Protein AF-A0A0W8C2P5-F1 (afdb_monomer)

Sequence (141 aa):
MTTYLSPDAEIVHSPVFEAAVVKVLAGDAGLLTNEEARALEPFRVPAEALSTAEVTSSTAKEGFADQILKRRKIVANPSTYKLLSAIPPTSNRVERLFSIARAVVRHERHRLSPMTLEMILFLKVNGGFWDVATVDACLEK

Radius of gyration: 23.25 Å; Cα contacts (8 Å, |Δi|>4): 66; chains: 1; bounding box: 64×48×54 Å

Mean predicted aligned error: 14.26 Å

InterPro domains:
  IPR012337 Ribonuclease H-like superfamily [SSF53098] (81-126)

Solvent-accessible surface area (backbone atoms only — not comparable to full-atom values): 8782 Å² total; per-residue (Å²): 144,76,56,77,83,39,80,85,12,90,81,50,89,49,51,57,45,53,52,38,50,52,35,45,75,72,68,44,57,87,72,56,49,76,67,26,50,58,61,43,48,93,37,52,52,61,76,74,73,62,51,76,82,68,73,85,73,75,100,58,89,76,50,74,67,53,52,52,51,48,49,52,52,55,71,68,50,64,84,52,61,54,67,58,87,75,56,64,67,55,64,63,55,49,52,52,48,51,53,50,50,51,54,65,45,66,73,84,38,88,79,63,49,72,68,57,50,49,53,52,50,53,51,65,75,46,50,91,81,55,52,72,67,61,53,50,68,67,62,80,116

Organism: Phytophthora nicotianae (NCBI:txid4792)

Secondary structure (DSSP, 8-state):
--STTSTT-TT-S-HHHHHHHHHHHTT-GGG--HHHHHHTGGGBPPTHHHHTTT--S--S---HHHHHHHHHHHHTS---B-SGGGS--HHHHHHHHHHHHHHHHHTT-TT--HHHHHHHHHHHHTTTS--HHHHHHHH--

Foldseek 3Di:
DPQCPDLPHPPNPDSLQVVLLVCVVVVNNVPRDPSSCVSLVVQFDDPVVVVVVPPPDDPDDQDPVNVVVVVVVSVVDRRDGPCSVVPPPCVVVVVVLVVVLCVVCPPPNVPDDPVNSVVVSVCVVVVVVDDPVRVVVVVPD

pLDDT: mean 74.22, std 13.9, range [41.44, 89.56]

Nearest PDB structures (foldseek):
  4d1q-assembly1_H-2  TM=4.567E-01  e=2.127E+00  Musca domestica

Structure (mmCIF, N/CA/C/O backbone):
data_AF-A0A0W8C2P5-F1
#
_entry.id   AF-A0A0W8C2P5-F1
#
loop_
_atom_site.group_PDB
_atom_site.id
_atom_site.type_symbol
_atom_site.label_atom_id
_atom_site.label_alt_id
_atom_site.label_comp_id
_atom_site.label_asym_id
_atom_site.label_entity_id
_atom_site.label_seq_id
_atom_site.pdbx_PDB_ins_code
_atom_site.Cartn_x
_atom_site.Cartn_y
_atom_site.Cartn_z
_atom_site.occupancy
_atom_site.B_iso_or_equiv
_atom_site.auth_seq_id
_atom_site.auth_comp_id
_atom_site.auth_asym_id
_atom_site.auth_atom_id
_atom_site.pdbx_PDB_model_num
ATOM 1 N N . MET A 1 1 ? 8.557 -20.413 9.521 1.00 47.19 1 MET A N 1
ATOM 2 C CA . MET A 1 1 ? 8.910 -19.131 8.862 1.00 47.19 1 MET A CA 1
ATOM 3 C C . MET A 1 1 ? 7.646 -18.375 8.421 1.00 47.19 1 MET A C 1
ATOM 5 O O . MET A 1 1 ? 7.553 -17.945 7.283 1.00 47.19 1 MET A O 1
ATOM 9 N N . THR A 1 2 ? 6.654 -18.205 9.299 1.00 56.03 2 THR A N 1
ATOM 10 C CA . THR A 1 2 ? 5.373 -17.534 8.967 1.00 56.03 2 THR A CA 1
ATOM 11 C C . THR A 1 2 ? 5.105 -16.292 9.821 1.00 56.03 2 THR A C 1
ATOM 13 O O . THR A 1 2 ? 4.078 -15.651 9.658 1.00 56.03 2 THR A O 1
ATOM 16 N N . THR A 1 3 ? 6.024 -15.925 10.716 1.00 68.69 3 THR A N 1
ATOM 17 C CA . THR A 1 3 ? 5.797 -14.902 11.747 1.00 68.69 3 THR A CA 1
ATOM 18 C C . THR A 1 3 ? 6.281 -13.505 11.370 1.00 68.69 3 THR A C 1
ATOM 20 O O . THR A 1 3 ? 5.888 -12.550 12.022 1.00 68.69 3 THR A O 1
ATOM 23 N N . TYR A 1 4 ? 7.099 -13.359 10.323 1.00 73.69 4 TYR A N 1
ATOM 24 C CA . TYR A 1 4 ? 7.727 -12.073 9.991 1.00 73.69 4 TYR A CA 1
ATOM 25 C C . TYR A 1 4 ? 6.752 -11.032 9.420 1.00 73.69 4 TYR A C 1
ATOM 27 O O . TYR A 1 4 ? 6.963 -9.849 9.614 1.00 73.69 4 TYR A O 1
ATOM 35 N N . LEU A 1 5 ? 5.679 -11.462 8.747 1.00 72.75 5 LEU A N 1
ATOM 36 C CA . LEU A 1 5 ? 4.660 -10.573 8.158 1.00 72.75 5 LEU A CA 1
ATOM 37 C C . LEU A 1 5 ? 3.319 -10.633 8.909 1.00 72.75 5 LEU A C 1
ATOM 39 O O . LEU A 1 5 ? 2.280 -10.269 8.362 1.00 72.75 5 LEU A O 1
ATOM 43 N N . SER A 1 6 ? 3.325 -11.167 10.131 1.00 77.19 6 SER A N 1
ATOM 44 C CA . SER A 1 6 ? 2.138 -11.200 10.987 1.00 77.19 6 SER A CA 1
ATOM 45 C C . SER A 1 6 ? 1.739 -9.775 11.408 1.00 77.19 6 SER A C 1
ATOM 47 O O . SER A 1 6 ? 2.631 -8.939 11.557 1.00 77.19 6 SER A O 1
ATOM 49 N N . PRO A 1 7 ? 0.450 -9.489 11.676 1.00 73.94 7 PRO A N 1
ATOM 50 C CA . PRO A 1 7 ? 0.029 -8.235 12.314 1.00 73.94 7 PRO A CA 1
ATOM 51 C C . PRO A 1 7 ? 0.746 -7.945 13.642 1.00 73.94 7 PRO A C 1
ATOM 53 O O . PRO A 1 7 ? 0.894 -6.789 14.018 1.00 73.94 7 PRO A O 1
ATOM 56 N N . ASP A 1 8 ? 1.228 -8.995 14.312 1.00 77.19 8 ASP A N 1
ATOM 57 C CA . ASP A 1 8 ? 1.966 -8.922 15.580 1.00 77.19 8 ASP A CA 1
ATOM 58 C C . ASP A 1 8 ? 3.483 -9.139 15.404 1.00 77.19 8 ASP A C 1
ATOM 60 O O . ASP A 1 8 ? 4.181 -9.529 16.341 1.00 77.19 8 ASP A O 1
ATOM 64 N N . ALA A 1 9 ? 4.008 -8.995 14.184 1.00 81.38 9 ALA A N 1
ATOM 65 C CA . ALA A 1 9 ? 5.430 -9.189 13.925 1.00 81.38 9 ALA A CA 1
ATOM 66 C C . ALA A 1 9 ? 6.282 -8.078 14.559 1.00 81.38 9 ALA A C 1
ATOM 68 O O . ALA A 1 9 ? 5.856 -6.934 14.654 1.00 81.38 9 ALA A O 1
ATOM 69 N N . GLU A 1 10 ? 7.536 -8.383 14.903 1.00 81.00 10 GLU A N 1
ATOM 70 C CA . GLU A 1 10 ? 8.482 -7.416 15.494 1.00 81.00 10 GLU A CA 1
ATOM 71 C C . GLU A 1 10 ? 8.734 -6.182 14.604 1.00 81.00 10 GLU A C 1
ATOM 73 O O . GLU A 1 10 ? 9.091 -5.113 15.088 1.00 81.00 10 GLU A O 1
ATOM 78 N N . ILE A 1 11 ? 8.506 -6.310 13.295 1.00 78.25 11 ILE A N 1
ATOM 79 C CA . ILE A 1 11 ? 8.612 -5.204 12.335 1.00 78.25 11 ILE A CA 1
ATOM 80 C C . ILE A 1 11 ? 7.481 -4.172 12.447 1.00 78.25 11 ILE A C 1
ATOM 82 O O . ILE A 1 11 ? 7.587 -3.093 11.860 1.00 78.25 11 ILE A O 1
ATOM 86 N N . VAL A 1 12 ? 6.389 -4.503 13.141 1.00 77.50 12 VAL A N 1
ATOM 87 C CA . VAL A 1 12 ? 5.213 -3.645 13.307 1.00 77.50 12 VAL A CA 1
ATOM 88 C C . VAL A 1 12 ? 5.500 -2.648 14.421 1.00 77.50 12 VAL A C 1
ATOM 90 O O . VAL A 1 12 ? 5.577 -2.996 15.597 1.00 77.50 12 VAL A O 1
ATOM 93 N N . HIS A 1 13 ? 5.663 -1.378 14.053 1.00 79.38 13 HIS A N 1
ATOM 94 C CA . HIS A 1 13 ? 6.051 -0.334 15.003 1.00 79.38 13 HIS A CA 1
ATOM 95 C C . HIS A 1 13 ? 4.889 0.075 15.922 1.00 79.38 13 HIS A C 1
ATOM 97 O O . HIS A 1 13 ? 5.101 0.477 17.066 1.00 79.38 13 HIS A O 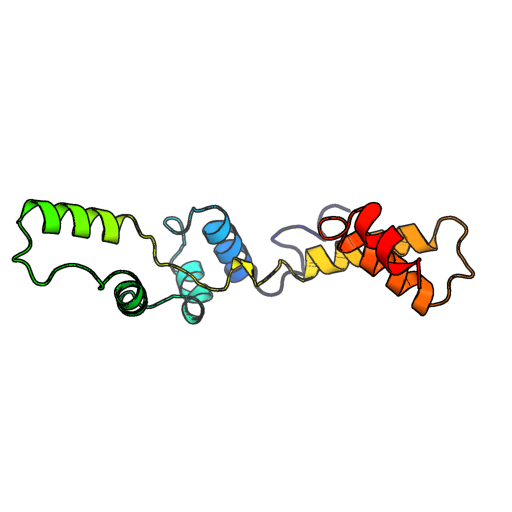1
ATOM 103 N N . SER A 1 14 ? 3.648 0.034 15.427 1.00 85.62 14 SER A N 1
ATOM 104 C CA . SER A 1 14 ? 2.472 0.404 16.219 1.00 85.62 14 SER A CA 1
ATOM 105 C C . SER A 1 14 ? 1.280 -0.500 15.893 1.00 85.62 14 SER A C 1
ATOM 107 O O . SER A 1 14 ? 0.467 -0.157 15.034 1.00 85.62 14 SER A O 1
ATOM 109 N N . PRO A 1 15 ? 1.133 -1.644 16.587 1.00 85.00 15 PRO A N 1
ATOM 110 C CA . PRO A 1 15 ? 0.104 -2.630 16.257 1.00 85.00 15 PRO A CA 1
ATOM 111 C C . PRO A 1 15 ? -1.315 -2.075 16.430 1.00 85.00 15 PRO A C 1
ATOM 113 O O . PRO A 1 15 ? -2.179 -2.315 15.593 1.00 85.00 15 PRO A O 1
ATOM 116 N N . VA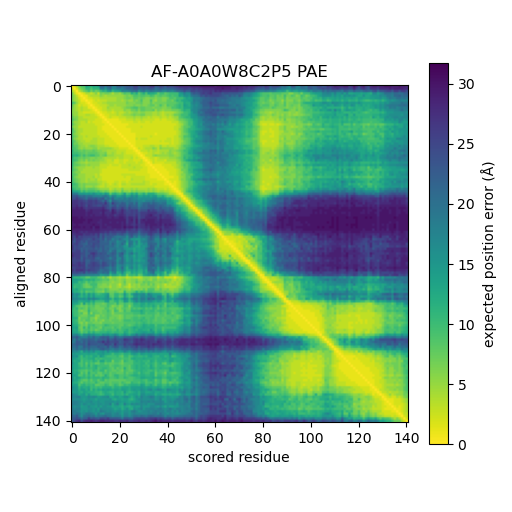L A 1 16 ? -1.550 -1.260 17.466 1.00 88.25 16 VAL A N 1
ATOM 117 C CA . VAL A 1 16 ? -2.861 -0.634 17.722 1.00 88.25 16 VAL A CA 1
ATOM 118 C C . VAL A 1 16 ? -3.231 0.358 16.618 1.00 88.25 16 VAL A C 1
ATOM 120 O O . VAL A 1 16 ? -4.362 0.357 16.139 1.00 88.25 16 VAL A O 1
ATOM 123 N N . PHE A 1 17 ? -2.280 1.191 16.185 1.00 87.50 17 PHE A N 1
ATOM 124 C CA . PHE A 1 17 ? -2.508 2.134 15.094 1.00 87.50 17 PHE A CA 1
ATOM 125 C C . PHE A 1 17 ? -2.751 1.402 13.771 1.00 87.50 17 PHE A C 1
ATOM 127 O O . PHE A 1 17 ? -3.724 1.692 13.082 1.00 87.50 17 PHE A O 1
ATOM 134 N N . GLU A 1 18 ? -1.907 0.429 13.427 1.00 86.44 18 GLU A N 1
ATOM 135 C CA . GLU A 1 18 ? -2.025 -0.317 12.172 1.00 86.44 18 GLU A CA 1
ATOM 136 C C . GLU A 1 18 ? -3.337 -1.114 12.100 1.00 86.44 18 GLU A C 1
ATOM 138 O O . GLU A 1 18 ? -4.028 -1.062 11.080 1.00 86.44 18 GLU A O 1
ATOM 143 N N . ALA A 1 19 ? -3.752 -1.757 13.197 1.00 85.38 19 ALA A N 1
ATOM 144 C CA . ALA A 1 19 ? -5.047 -2.430 13.288 1.00 85.38 19 ALA A CA 1
ATOM 145 C C . ALA A 1 19 ? -6.224 -1.453 13.115 1.00 85.38 19 ALA A C 1
ATOM 147 O O . ALA A 1 19 ? -7.171 -1.745 12.377 1.00 85.38 19 ALA A O 1
ATOM 148 N N . ALA A 1 20 ? -6.145 -0.270 13.734 1.00 87.62 20 ALA A N 1
ATOM 149 C CA . ALA A 1 20 ? -7.152 0.777 13.590 1.00 87.62 20 ALA A CA 1
ATOM 150 C C . ALA A 1 20 ? -7.267 1.263 12.135 1.00 87.62 20 ALA A C 1
ATOM 152 O O . ALA A 1 20 ? -8.373 1.386 11.606 1.00 87.62 20 ALA A O 1
ATOM 153 N N . VAL A 1 21 ? -6.134 1.486 11.457 1.00 85.06 21 VAL A N 1
ATOM 154 C CA . VAL A 1 21 ? -6.099 1.880 10.040 1.00 85.06 21 VAL A CA 1
ATOM 155 C C . VAL A 1 21 ? -6.753 0.815 9.162 1.00 85.06 21 VAL A C 1
ATOM 157 O O . VAL A 1 21 ? -7.586 1.153 8.320 1.00 85.06 21 VAL A O 1
ATOM 160 N N . VAL A 1 22 ? -6.433 -0.465 9.375 1.00 84.00 22 VAL A N 1
ATOM 161 C CA . VAL A 1 22 ? -7.028 -1.575 8.613 1.00 84.00 22 VAL A CA 1
ATOM 162 C C . VAL A 1 22 ? -8.546 -1.617 8.788 1.00 84.00 22 VAL A C 1
ATOM 164 O O . VAL A 1 22 ? -9.257 -1.708 7.788 1.00 84.00 22 VAL A O 1
ATOM 167 N N . LYS A 1 23 ? -9.057 -1.477 10.019 1.00 85.88 23 LYS A N 1
ATOM 168 C CA . LYS A 1 23 ? -10.507 -1.431 10.284 1.00 85.88 23 LYS A CA 1
ATOM 169 C C . LYS A 1 23 ? -11.189 -0.272 9.564 1.00 85.88 23 LYS A C 1
ATOM 171 O O . LYS A 1 23 ? -12.234 -0.463 8.949 1.00 85.88 23 LYS A O 1
ATOM 176 N N . VAL A 1 24 ? -10.595 0.922 9.591 1.00 85.19 24 VAL A N 1
ATOM 177 C CA . VAL A 1 24 ? -11.171 2.079 8.889 1.00 85.19 24 VAL A CA 1
ATOM 178 C C . VAL A 1 24 ? -11.171 1.871 7.375 1.00 85.19 24 VAL A C 1
ATOM 180 O O . VAL A 1 24 ? -12.178 2.154 6.730 1.00 85.19 24 VAL A O 1
ATOM 183 N N . LEU A 1 25 ? -10.084 1.344 6.802 1.00 82.12 25 LEU A N 1
ATOM 184 C CA . LEU A 1 25 ? -10.001 1.053 5.366 1.00 82.12 25 LEU A CA 1
ATOM 185 C C . LEU A 1 25 ? -10.948 -0.076 4.929 1.00 82.12 25 LEU A C 1
ATOM 187 O O . LEU A 1 25 ? -11.394 -0.073 3.784 1.00 82.12 25 LEU A O 1
ATOM 191 N N . ALA A 1 26 ? -11.281 -1.005 5.828 1.00 82.62 26 ALA A N 1
ATOM 192 C CA . ALA A 1 26 ? -12.276 -2.053 5.605 1.00 82.62 26 ALA A CA 1
ATOM 193 C C . ALA A 1 26 ? -13.734 -1.552 5.693 1.00 82.62 26 ALA A C 1
ATOM 195 O O . ALA A 1 26 ? -14.648 -2.282 5.322 1.00 82.62 26 ALA A O 1
ATOM 196 N N . GLY A 1 27 ? -13.961 -0.311 6.144 1.00 81.88 27 GLY A N 1
ATOM 197 C CA . GLY A 1 27 ? -15.298 0.256 6.355 1.00 81.88 27 GLY A CA 1
ATOM 198 C C . GLY A 1 27 ? -15.867 0.030 7.761 1.00 81.88 27 GLY A C 1
ATOM 199 O O . GLY A 1 27 ? -16.957 0.510 8.064 1.00 81.88 27 GLY A O 1
ATOM 200 N N . ASP A 1 28 ? -15.103 -0.600 8.654 1.00 83.56 28 ASP A N 1
ATOM 201 C CA . ASP A 1 28 ? -15.505 -0.978 10.013 1.00 83.56 28 ASP A CA 1
ATOM 202 C C . ASP A 1 28 ? -15.123 0.081 11.063 1.00 83.56 28 ASP A C 1
ATOM 204 O O . ASP A 1 28 ? -14.863 -0.221 12.229 1.00 83.56 28 ASP A O 1
ATOM 208 N N . ALA A 1 29 ? -15.105 1.360 10.675 1.00 80.56 29 ALA A N 1
ATOM 209 C CA . ALA A 1 29 ? -14.735 2.469 11.562 1.00 80.56 29 ALA A CA 1
ATOM 210 C C . ALA A 1 29 ? -15.629 2.579 12.820 1.00 80.56 29 ALA A C 1
ATOM 212 O O . ALA A 1 29 ? -15.213 3.147 13.826 1.00 80.56 29 ALA A O 1
ATOM 213 N N . GLY A 1 30 ? -16.846 2.021 12.787 1.00 78.69 30 GLY A N 1
ATOM 214 C CA . GLY A 1 30 ? -17.746 1.946 13.944 1.00 78.69 30 GLY A CA 1
ATOM 215 C C . 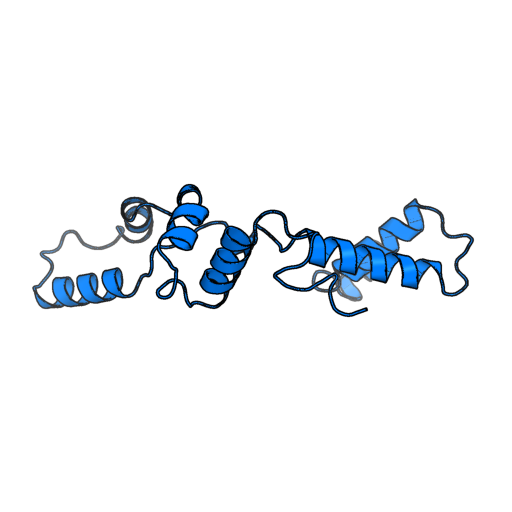GLY A 1 30 ? -17.360 0.897 14.998 1.00 78.69 30 GLY A C 1
ATOM 216 O O . GLY A 1 30 ? -17.916 0.920 16.092 1.00 78.69 30 GLY A O 1
ATOM 217 N N . LEU A 1 31 ? -16.421 -0.005 14.690 1.00 84.56 31 LEU A N 1
ATOM 218 C CA . LEU A 1 31 ? -15.939 -1.074 15.578 1.00 84.56 31 LEU A CA 1
ATOM 219 C C . LEU A 1 31 ? -14.574 -0.755 16.213 1.00 84.56 31 LEU A C 1
ATOM 221 O O . LEU A 1 31 ? -13.913 -1.645 16.757 1.00 84.56 31 LEU A O 1
ATOM 225 N N . LEU A 1 32 ? -14.127 0.501 16.118 1.00 86.00 32 LEU A N 1
ATOM 226 C CA . LEU A 1 32 ? -12.885 0.942 16.741 1.00 86.00 32 LEU A CA 1
ATOM 227 C C . LEU A 1 32 ? -13.013 0.916 18.266 1.00 86.00 32 LEU A C 1
ATOM 229 O O . LEU A 1 32 ? -13.983 1.418 18.839 1.00 86.00 32 LEU A O 1
ATOM 233 N N . THR A 1 33 ? -12.008 0.357 18.934 1.00 89.56 33 THR A N 1
ATOM 234 C CA . THR A 1 33 ? -11.890 0.465 20.391 1.00 89.56 33 THR A CA 1
ATOM 235 C C . THR A 1 33 ? -11.513 1.895 20.791 1.00 89.56 33 THR A C 1
ATOM 237 O O . THR A 1 33 ? -11.043 2.689 19.975 1.00 89.56 33 THR A O 1
ATOM 240 N N . ASN A 1 34 ? -11.679 2.247 22.070 1.00 87.81 34 ASN A N 1
ATOM 241 C CA . ASN A 1 34 ? -11.275 3.570 22.566 1.00 87.81 34 ASN A CA 1
ATOM 242 C C . ASN A 1 34 ? -9.773 3.844 22.363 1.00 87.81 34 ASN A C 1
ATOM 244 O O . ASN A 1 34 ? -9.380 4.980 22.101 1.00 87.81 34 ASN A O 1
ATOM 248 N N . GLU A 1 35 ? -8.938 2.810 22.472 1.00 89.31 35 GLU A N 1
ATOM 249 C CA . GLU A 1 35 ? -7.491 2.911 22.262 1.00 89.31 35 GLU A CA 1
ATOM 250 C C . GLU A 1 35 ? -7.155 3.146 20.785 1.00 89.31 35 GLU A C 1
ATOM 252 O O . GLU A 1 35 ? -6.381 4.047 20.462 1.00 89.31 35 GLU A O 1
ATOM 257 N N . GLU A 1 36 ? -7.808 2.411 19.883 1.00 89.00 36 GLU A N 1
ATOM 258 C CA . GLU A 1 36 ? -7.672 2.574 18.432 1.00 89.00 36 GLU A CA 1
ATOM 259 C C . GLU A 1 36 ? -8.159 3.955 17.967 1.00 89.00 36 GLU A C 1
ATOM 261 O O . GLU A 1 36 ? -7.479 4.644 17.206 1.00 89.00 36 GLU A O 1
ATOM 266 N N . ALA A 1 37 ? -9.307 4.412 18.475 1.00 87.06 37 ALA A N 1
ATOM 267 C CA . ALA A 1 37 ? -9.849 5.731 18.162 1.00 87.06 37 ALA A CA 1
ATOM 268 C C . ALA A 1 37 ? -8.920 6.865 18.625 1.00 87.06 37 ALA A C 1
ATOM 270 O O . ALA A 1 37 ? -8.801 7.881 17.937 1.00 87.06 37 ALA A O 1
ATOM 271 N N . ARG A 1 38 ? -8.234 6.683 19.763 1.00 88.62 38 ARG A N 1
ATOM 272 C CA . ARG A 1 38 ? -7.230 7.626 20.269 1.00 88.62 38 ARG A CA 1
ATOM 273 C C . ARG A 1 38 ? -5.960 7.624 19.417 1.00 88.62 38 ARG A C 1
ATOM 275 O O . ARG A 1 38 ? -5.387 8.687 19.207 1.00 88.62 38 ARG A O 1
ATOM 282 N N . ALA A 1 39 ? -5.543 6.469 18.900 1.00 88.31 39 ALA A N 1
ATOM 283 C CA . ALA A 1 39 ? -4.401 6.372 17.989 1.00 88.31 39 ALA A CA 1
ATOM 284 C C . ALA A 1 39 ? -4.659 7.077 16.642 1.00 88.31 39 ALA A C 1
ATOM 286 O O . ALA A 1 39 ? -3.733 7.619 16.041 1.00 88.31 39 ALA A O 1
ATOM 287 N N . LEU A 1 40 ? -5.915 7.106 16.183 1.00 87.94 40 LEU A N 1
ATOM 288 C CA . LEU A 1 40 ? -6.322 7.774 14.942 1.00 87.94 40 LEU A CA 1
ATOM 289 C C . LEU A 1 40 ? -6.755 9.238 15.119 1.00 87.94 40 LEU A C 1
ATOM 291 O O . LEU A 1 40 ? -7.175 9.867 14.146 1.00 87.94 40 LEU A O 1
ATOM 295 N N . GLU A 1 41 ? -6.663 9.793 16.328 1.00 87.44 41 GLU A N 1
ATOM 296 C CA . GLU A 1 41 ? -7.062 11.174 16.624 1.00 87.44 41 GLU A CA 1
ATOM 297 C C . GLU A 1 41 ? -6.423 12.212 15.676 1.00 87.44 41 GLU A C 1
ATOM 299 O O . GLU A 1 41 ? -7.185 13.004 15.115 1.00 87.44 41 GLU A O 1
ATOM 304 N N . PRO A 1 42 ? -5.119 12.129 15.328 1.00 86.62 42 PRO A N 1
ATOM 305 C CA . PRO A 1 42 ? -4.493 13.069 14.391 1.00 86.62 42 PRO A CA 1
ATOM 306 C C . PRO A 1 42 ? -5.084 13.047 12.972 1.00 86.62 42 PRO A C 1
ATOM 308 O O . PRO A 1 42 ? -4.921 13.999 12.211 1.00 86.62 42 PRO A O 1
ATOM 311 N N . PHE A 1 43 ? -5.754 11.955 12.593 1.00 85.38 43 PHE A N 1
ATOM 312 C CA . PHE A 1 43 ? -6.358 11.757 11.271 1.00 85.38 43 PHE A CA 1
ATOM 313 C C . PHE A 1 43 ? -7.859 12.047 11.254 1.00 85.38 43 PHE A C 1
ATOM 315 O O . PHE A 1 43 ? -8.497 11.983 10.195 1.00 85.38 43 PHE A O 1
ATOM 322 N N . ARG A 1 44 ? -8.444 12.343 12.419 1.00 85.62 44 ARG A N 1
ATOM 323 C CA . ARG A 1 44 ? -9.871 12.600 12.562 1.00 85.62 44 ARG A CA 1
ATOM 324 C C . ARG A 1 44 ? -10.204 13.962 11.972 1.00 85.62 44 ARG A C 1
ATOM 326 O O . ARG A 1 44 ? -9.686 14.988 12.397 1.00 85.62 44 ARG A O 1
ATOM 333 N N . VAL A 1 45 ? -11.132 13.984 11.023 1.00 79.81 45 VAL A N 1
ATOM 334 C CA . VAL A 1 45 ? -11.670 15.244 10.514 1.00 79.81 45 VAL A CA 1
ATOM 335 C C . VAL A 1 45 ? -12.782 15.721 11.451 1.00 79.81 45 VAL A C 1
ATOM 337 O O . VAL A 1 45 ? -13.736 14.971 11.687 1.00 79.81 45 VAL A O 1
ATOM 340 N N . PRO A 1 46 ? -12.701 16.954 11.984 1.00 67.56 46 PRO A N 1
ATOM 341 C CA . PRO A 1 46 ? -13.810 17.558 12.710 1.00 67.56 46 PRO A CA 1
ATOM 342 C C . PRO A 1 46 ? -15.041 17.652 11.806 1.00 67.56 46 PRO A C 1
ATOM 344 O O . PRO A 1 46 ? -14.930 18.014 10.633 1.00 67.56 46 PRO A O 1
ATOM 347 N N . ALA A 1 47 ? -16.223 17.359 12.352 1.00 58.94 47 ALA A N 1
ATOM 348 C CA . ALA A 1 47 ? -17.481 17.351 11.601 1.00 58.94 47 ALA A CA 1
ATOM 349 C C . ALA A 1 47 ? -17.767 18.678 10.858 1.00 58.94 47 ALA A C 1
ATOM 351 O O . ALA A 1 47 ? -18.437 18.670 9.828 1.00 58.94 47 ALA A O 1
ATOM 352 N N . GLU A 1 48 ? -17.200 19.799 11.315 1.00 52.72 48 GLU A N 1
ATOM 353 C CA . GLU A 1 48 ? -17.360 21.121 10.692 1.00 52.72 48 GLU A CA 1
ATOM 354 C C . GLU A 1 48 ? -16.653 21.275 9.331 1.00 52.72 48 GLU A C 1
ATOM 356 O O . GLU A 1 48 ? -17.068 22.084 8.501 1.00 52.72 48 GLU A O 1
ATOM 361 N N . ALA A 1 49 ? -15.632 20.464 9.032 1.00 49.69 49 ALA A N 1
ATOM 362 C CA . ALA A 1 49 ? -14.937 20.507 7.740 1.00 49.69 49 ALA A CA 1
ATOM 363 C C . ALA A 1 49 ? -15.642 19.692 6.633 1.00 49.69 49 ALA A C 1
ATOM 365 O O . ALA A 1 49 ? -15.242 19.758 5.470 1.00 49.69 49 ALA A O 1
ATOM 366 N N . LEU A 1 50 ? -16.681 18.920 6.976 1.00 49.16 50 LEU A N 1
ATOM 367 C CA . LEU A 1 50 ? -17.548 18.222 6.015 1.00 49.16 50 LEU A CA 1
ATOM 368 C C . LEU A 1 50 ? -18.726 19.097 5.556 1.00 49.16 50 LEU A C 1
ATOM 370 O O . LEU A 1 50 ? -19.272 18.860 4.482 1.00 49.16 50 LEU A O 1
ATOM 374 N N . SER A 1 51 ? -19.081 20.144 6.310 1.00 46.22 51 SER A N 1
ATOM 375 C CA . SER A 1 51 ? -20.134 21.092 5.918 1.00 46.22 51 SER A CA 1
ATOM 376 C C . SER A 1 51 ? -19.719 22.063 4.811 1.00 46.22 51 SER A C 1
ATOM 378 O O . SER A 1 51 ? -20.577 22.526 4.067 1.00 46.22 51 SER A O 1
ATOM 38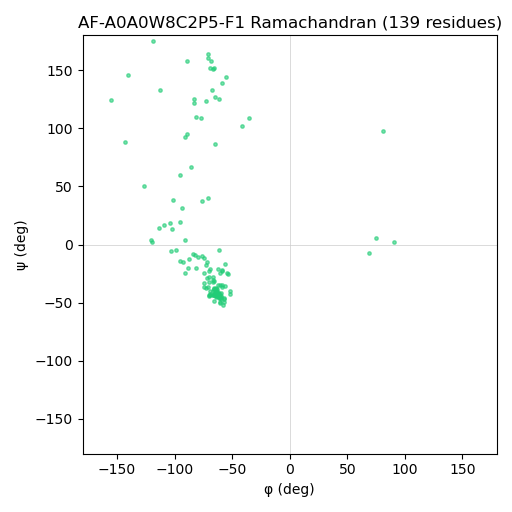0 N N . THR A 1 52 ? -18.430 22.357 4.626 1.00 41.44 52 THR A N 1
ATOM 381 C CA . THR A 1 52 ? -18.003 23.323 3.593 1.00 41.44 52 THR A CA 1
ATOM 382 C C . THR A 1 52 ? -18.124 22.776 2.164 1.00 41.44 52 THR A C 1
ATOM 384 O O . THR A 1 52 ? -18.162 23.560 1.223 1.00 41.44 52 THR A O 1
ATOM 387 N N . ALA A 1 53 ? -18.231 21.454 1.978 1.00 43.53 53 ALA A N 1
ATOM 388 C CA . ALA A 1 53 ? -18.340 20.845 0.648 1.00 43.53 53 ALA A CA 1
ATOM 389 C C . ALA A 1 53 ? -19.788 20.622 0.159 1.00 43.53 53 ALA A C 1
ATOM 391 O O . ALA A 1 53 ? -19.980 20.409 -1.034 1.00 43.53 53 ALA A O 1
ATOM 392 N N . GLU A 1 54 ? -20.805 20.689 1.031 1.00 43.00 54 GLU A N 1
ATOM 393 C CA . GLU A 1 54 ? -22.220 20.478 0.647 1.00 43.00 54 GLU A CA 1
ATOM 394 C C . GLU A 1 54 ? -23.148 21.678 0.941 1.00 43.00 54 GLU A C 1
ATOM 396 O O . GLU A 1 54 ? -24.347 21.598 0.675 1.00 43.00 54 GLU A O 1
ATOM 401 N N . VAL A 1 55 ? -22.646 22.822 1.426 1.00 42.75 55 VAL A N 1
ATOM 402 C CA . VAL A 1 55 ? -23.468 24.042 1.600 1.00 42.75 55 VAL A CA 1
ATOM 403 C C . VAL A 1 55 ? -23.333 24.962 0.381 1.00 42.75 55 VAL A C 1
ATOM 405 O O . VAL A 1 55 ? -22.932 26.116 0.459 1.00 42.75 55 VAL A O 1
ATOM 408 N N . THR A 1 56 ? -23.711 24.440 -0.781 1.00 42.78 56 THR A N 1
ATOM 409 C CA . THR A 1 56 ? -24.187 25.253 -1.910 1.00 42.78 56 THR A CA 1
ATOM 410 C C . THR A 1 56 ? -25.540 24.736 -2.382 1.00 42.78 56 THR A C 1
ATOM 412 O O . THR A 1 56 ? -25.766 24.526 -3.565 1.00 42.78 56 THR A O 1
ATOM 415 N N . SER A 1 57 ? -26.495 24.544 -1.469 1.00 45.38 57 SER A N 1
ATOM 416 C CA . SER A 1 57 ? -27.900 24.668 -1.868 1.00 45.38 57 SER A CA 1
ATOM 417 C C . SER A 1 57 ? -28.836 25.014 -0.711 1.00 45.38 57 SER A C 1
ATOM 419 O O . SER A 1 57 ? -28.977 24.292 0.270 1.00 45.38 57 SER A O 1
ATOM 421 N N . SER A 1 58 ? -29.553 26.114 -0.942 1.00 42.69 58 SER A N 1
ATOM 422 C CA . SER A 1 58 ? -30.863 26.490 -0.404 1.00 42.69 58 SER A CA 1
ATOM 423 C C . SER A 1 58 ? -30.946 27.108 1.000 1.00 42.69 58 SER A C 1
ATOM 425 O O . SER A 1 58 ? -31.089 26.453 2.022 1.00 42.69 58 SER A O 1
ATOM 427 N N . THR A 1 59 ? -31.026 28.439 1.003 1.00 46.31 59 THR A N 1
ATOM 428 C CA . THR A 1 59 ? -31.590 29.306 2.051 1.00 46.31 59 THR A CA 1
ATOM 429 C C . THR A 1 59 ? -33.127 29.213 2.136 1.00 46.31 59 THR A C 1
ATOM 431 O O . THR A 1 59 ? -33.814 30.216 2.329 1.00 46.31 59 THR A O 1
ATOM 434 N N . ALA A 1 60 ? -33.705 28.018 2.002 1.00 54.34 60 ALA A N 1
ATOM 435 C CA . ALA A 1 60 ? -35.146 27.804 2.129 1.00 54.34 60 ALA A CA 1
ATOM 436 C C . ALA A 1 60 ? -35.436 26.965 3.379 1.00 54.34 60 ALA A C 1
ATOM 438 O O . ALA A 1 60 ? -34.765 25.972 3.623 1.00 54.34 60 ALA A O 1
ATOM 439 N N . LYS A 1 61 ? -36.414 27.405 4.180 1.00 58.88 61 LYS A N 1
ATOM 440 C CA . LYS A 1 61 ? -36.839 26.816 5.462 1.00 58.88 61 LYS A CA 1
ATOM 441 C C . LYS A 1 61 ? -36.876 25.279 5.394 1.00 58.88 61 LYS A C 1
ATOM 443 O O . LYS A 1 61 ? -37.821 24.723 4.844 1.00 58.88 61 LYS A O 1
ATOM 448 N N . GLU A 1 62 ? -35.860 24.616 5.946 1.00 59.19 62 GLU A N 1
ATOM 449 C CA . GLU A 1 62 ? -35.763 23.151 5.956 1.00 59.19 62 GLU A CA 1
ATOM 450 C C . GLU A 1 62 ? -36.948 22.546 6.715 1.00 59.19 62 GLU A C 1
ATOM 452 O O . GLU A 1 62 ? -37.215 22.909 7.866 1.00 59.19 62 GLU A O 1
ATOM 457 N N . GLY A 1 63 ? -37.675 21.632 6.068 1.00 76.38 63 GLY A N 1
ATOM 458 C CA . GLY A 1 63 ? -38.796 20.937 6.685 1.00 76.38 63 GLY A CA 1
ATOM 459 C C . GLY A 1 63 ? -38.330 19.943 7.752 1.00 76.38 63 GLY A C 1
ATOM 460 O O . GLY A 1 63 ? -37.187 19.486 7.766 1.00 76.38 63 GLY A O 1
ATOM 461 N N . PHE A 1 64 ? -39.239 19.543 8.644 1.00 73.88 64 PHE A N 1
ATOM 462 C CA . PHE A 1 64 ? -38.953 18.540 9.682 1.00 73.88 64 PHE A CA 1
ATOM 463 C C . PHE A 1 64 ? -38.442 17.207 9.098 1.00 73.88 64 PHE A C 1
ATOM 465 O O . PHE A 1 64 ? -37.552 16.574 9.666 1.00 73.88 64 PHE A O 1
ATOM 472 N N . ALA A 1 65 ? -38.955 16.806 7.929 1.00 72.06 65 ALA A N 1
ATOM 473 C CA . ALA A 1 65 ? -38.487 15.624 7.208 1.00 72.06 65 ALA A CA 1
ATOM 474 C C . ALA A 1 65 ? -37.027 15.768 6.741 1.00 72.06 65 ALA A C 1
ATOM 476 O O . ALA A 1 65 ? -36.241 14.836 6.914 1.00 72.06 65 ALA A O 1
ATOM 477 N N . ASP A 1 66 ? -36.637 16.946 6.246 1.00 74.12 66 ASP A N 1
ATOM 478 C CA . ASP A 1 66 ? -35.264 17.225 5.809 1.00 74.12 66 ASP A CA 1
ATOM 479 C C . ASP A 1 66 ? -34.292 17.198 6.989 1.00 74.12 66 ASP A C 1
ATOM 481 O O . ASP A 1 66 ? -33.203 16.635 6.882 1.00 74.12 66 ASP A O 1
ATOM 485 N N . GLN A 1 67 ? -34.705 17.704 8.157 1.00 72.44 67 GLN A N 1
ATOM 486 C CA . GLN A 1 67 ? -33.904 17.609 9.381 1.00 72.44 67 GLN A CA 1
ATOM 487 C C . GLN A 1 67 ? -33.710 16.161 9.847 1.00 72.44 67 GLN A C 1
ATOM 489 O O . GLN A 1 67 ? -32.612 15.798 10.276 1.00 72.44 67 GLN A O 1
ATOM 494 N N . ILE A 1 68 ? -34.740 15.311 9.757 1.00 72.19 68 ILE A N 1
ATOM 495 C CA . ILE A 1 68 ? -34.622 13.882 10.096 1.00 72.19 68 ILE A CA 1
ATOM 496 C C . ILE A 1 68 ? -33.697 13.167 9.108 1.00 72.19 68 ILE A C 1
ATOM 498 O O . ILE A 1 68 ? -32.840 12.385 9.530 1.00 72.19 68 ILE A O 1
ATOM 502 N N . LEU A 1 69 ? -33.836 13.438 7.809 1.00 68.25 69 LEU A N 1
ATOM 503 C CA . LEU A 1 69 ? -32.988 12.846 6.776 1.00 68.25 69 LEU A CA 1
ATOM 504 C C . LEU A 1 69 ? -31.532 13.306 6.907 1.00 68.25 69 LEU A C 1
ATOM 506 O O . LEU A 1 69 ? -30.633 12.468 6.863 1.00 68.25 69 LEU A O 1
ATOM 510 N N . LYS A 1 70 ? -31.283 14.595 7.174 1.00 67.50 70 LYS A N 1
ATOM 511 C CA . LYS A 1 70 ? -29.937 15.116 7.456 1.00 67.50 70 LYS A 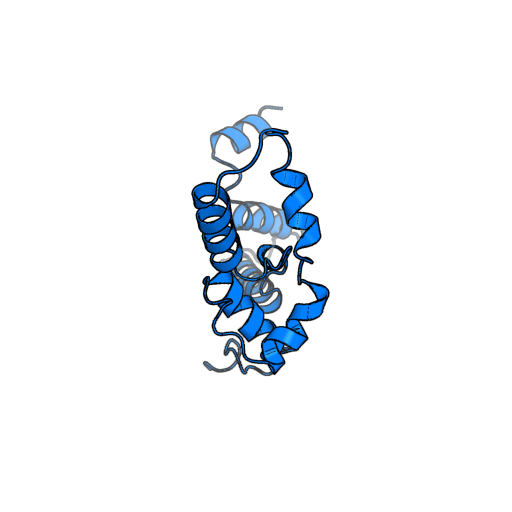CA 1
ATOM 512 C C . LYS A 1 70 ? -29.337 14.507 8.718 1.00 67.50 70 LYS A C 1
ATOM 514 O O . LYS A 1 70 ? -28.183 14.093 8.685 1.00 67.50 70 LYS A O 1
ATOM 519 N N . ARG A 1 71 ? -30.106 14.367 9.805 1.00 61.19 71 ARG A N 1
ATOM 520 C CA . ARG A 1 71 ? -29.636 13.673 11.020 1.00 61.19 71 ARG A CA 1
ATOM 521 C C . ARG A 1 71 ? -29.279 12.219 10.739 1.00 61.19 71 ARG A C 1
ATOM 523 O O . ARG A 1 71 ? -28.227 11.774 11.179 1.00 61.19 71 ARG A O 1
ATOM 530 N N . ARG A 1 72 ? -30.095 11.497 9.963 1.00 57.00 72 ARG A N 1
ATOM 531 C CA . ARG A 1 72 ? -29.758 10.135 9.520 1.00 57.00 72 ARG A CA 1
ATOM 532 C C . ARG A 1 72 ? -28.494 10.107 8.658 1.00 57.00 72 ARG A C 1
ATOM 534 O O . ARG A 1 72 ? -27.667 9.236 8.882 1.00 57.00 72 ARG A O 1
ATOM 541 N N . LYS A 1 73 ? -28.302 11.067 7.743 1.00 52.50 73 LYS A N 1
ATOM 542 C CA . LYS A 1 73 ? -27.097 11.179 6.896 1.00 52.50 73 LYS A CA 1
ATOM 543 C C . LYS A 1 73 ? -25.836 11.475 7.720 1.00 52.50 73 LYS A C 1
ATOM 545 O O . LYS A 1 73 ? -24.797 10.887 7.464 1.00 52.50 73 LYS A O 1
ATOM 550 N N . ILE A 1 74 ? -25.930 12.331 8.740 1.00 53.19 74 ILE A N 1
ATOM 551 C CA . ILE A 1 74 ? -24.815 12.652 9.649 1.00 53.19 74 ILE A CA 1
ATOM 552 C C . ILE A 1 74 ? -24.470 11.457 10.544 1.00 53.19 74 ILE A C 1
ATOM 554 O O . ILE A 1 74 ? -23.298 11.146 10.706 1.00 53.19 74 ILE A O 1
ATOM 558 N N . VAL A 1 75 ? -25.472 10.754 11.082 1.00 51.16 75 VAL A N 1
ATOM 559 C CA . VAL A 1 75 ? -25.262 9.526 11.871 1.00 51.16 75 VAL A 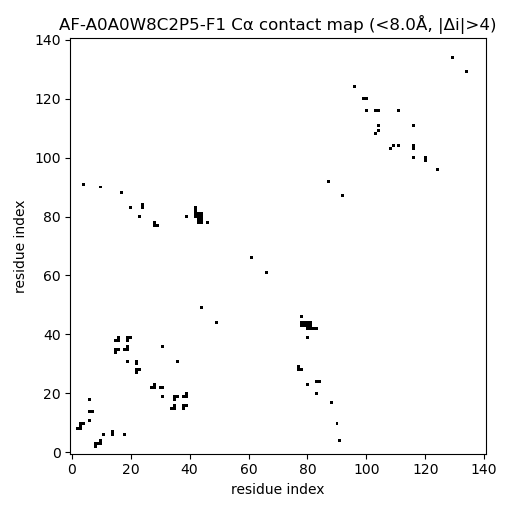CA 1
ATOM 560 C C . VAL A 1 75 ? -24.702 8.390 11.004 1.00 51.16 75 VAL A C 1
ATOM 562 O O . VAL A 1 75 ? -23.932 7.571 11.494 1.00 51.16 75 VAL A O 1
ATOM 565 N N . ALA A 1 76 ? -25.048 8.360 9.714 1.00 49.25 76 ALA A N 1
ATOM 566 C CA . ALA A 1 76 ? -24.528 7.399 8.745 1.00 49.25 76 ALA A CA 1
ATOM 567 C C . ALA A 1 76 ? -23.127 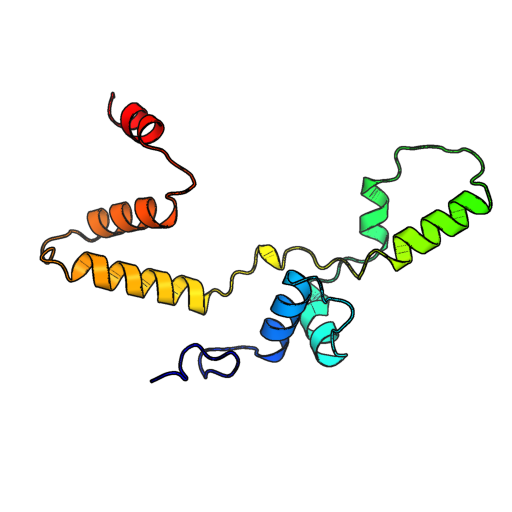7.739 8.212 1.00 49.25 76 ALA A C 1
ATOM 569 O O . ALA A 1 76 ? -22.530 6.892 7.556 1.00 49.25 76 ALA A O 1
ATOM 570 N N . ASN A 1 77 ? -22.601 8.940 8.475 1.00 52.25 77 ASN A N 1
ATOM 571 C CA . ASN A 1 77 ? -21.220 9.291 8.167 1.00 52.25 77 ASN A CA 1
ATOM 572 C C . ASN A 1 77 ? -20.361 8.952 9.395 1.00 52.25 77 ASN A C 1
ATOM 574 O O . ASN A 1 77 ? -20.238 9.794 10.291 1.00 52.25 77 ASN A O 1
ATOM 578 N N . PRO A 1 78 ? -19.767 7.744 9.487 1.00 53.12 78 PRO A N 1
ATOM 579 C CA . PRO A 1 78 ? -18.787 7.472 10.527 1.00 53.12 78 PRO A CA 1
ATOM 580 C C . PRO A 1 78 ? -17.687 8.530 10.429 1.00 53.12 78 PRO A C 1
ATOM 582 O O . PRO A 1 78 ? -17.357 8.988 9.330 1.00 53.12 78 PRO A O 1
ATOM 585 N N . SER A 1 79 ? -17.157 8.951 11.580 1.00 57.75 79 SER A N 1
ATOM 586 C CA . SER A 1 79 ? -16.049 9.904 11.690 1.00 57.75 79 SER A CA 1
ATOM 587 C C . SER A 1 79 ? -15.058 9.711 10.546 1.00 57.75 79 SER A C 1
ATOM 589 O O . SER A 1 79 ? -14.394 8.679 10.458 1.00 57.75 79 SER A O 1
ATOM 591 N N . THR A 1 80 ? -15.027 10.670 9.622 1.00 73.06 80 THR A N 1
ATOM 592 C CA . THR A 1 80 ? -14.259 10.515 8.393 1.00 73.06 80 THR A CA 1
ATOM 593 C C . THR A 1 80 ? -12.796 10.735 8.730 1.00 73.06 80 THR A C 1
ATOM 595 O O . THR A 1 80 ? -12.380 11.853 9.034 1.00 73.06 80 THR A O 1
ATOM 598 N N . TYR A 1 81 ? -12.012 9.665 8.706 1.00 77.88 81 TYR A N 1
ATOM 599 C CA . TYR A 1 81 ? -10.565 9.762 8.800 1.00 77.88 81 TYR A CA 1
ATOM 600 C C . TYR A 1 81 ? -10.010 10.069 7.409 1.00 77.88 81 TYR A C 1
ATOM 602 O O . TYR A 1 81 ? -10.257 9.327 6.456 1.00 77.88 81 TYR A O 1
ATOM 610 N N . LYS A 1 82 ? -9.291 11.185 7.264 1.00 77.75 82 LYS A N 1
ATOM 611 C CA . LYS A 1 82 ? -8.626 11.533 5.998 1.00 77.75 82 LYS A CA 1
ATOM 612 C C . LYS A 1 82 ? -7.221 10.946 5.974 1.00 77.75 82 LYS A C 1
ATOM 614 O O . LYS A 1 82 ? -6.624 10.685 7.011 1.00 77.75 82 LYS A O 1
ATOM 619 N N . LEU A 1 83 ? -6.686 10.782 4.766 1.00 75.50 83 LEU A N 1
ATOM 620 C CA . LEU A 1 83 ? -5.286 10.428 4.518 1.00 75.50 83 LEU A CA 1
ATOM 621 C C . LEU A 1 83 ? -4.870 9.000 4.920 1.00 75.50 83 LEU A C 1
ATOM 623 O O . LEU A 1 83 ? -3.785 8.581 4.537 1.00 75.50 83 LEU A O 1
ATOM 627 N N . LEU A 1 84 ? -5.724 8.216 5.590 1.00 75.81 84 LEU A N 1
ATOM 628 C CA . LEU A 1 84 ? -5.389 6.837 5.976 1.00 75.81 84 LEU A CA 1
ATOM 629 C C . LEU A 1 84 ? -5.094 5.928 4.777 1.00 75.81 84 LEU A C 1
ATOM 631 O O . LEU A 1 84 ? -4.201 5.096 4.849 1.00 75.81 84 LEU A O 1
ATOM 635 N N . SER A 1 85 ? -5.773 6.124 3.644 1.00 71.50 85 SER A N 1
ATOM 636 C CA . SER A 1 85 ? -5.478 5.389 2.404 1.00 71.50 85 SER A CA 1
ATOM 637 C C . SER A 1 85 ? -4.137 5.777 1.772 1.00 71.50 85 SER A C 1
ATOM 639 O O . SER A 1 85 ? -3.580 5.010 0.986 1.00 71.50 85 SER A O 1
ATOM 641 N N . ALA A 1 86 ? -3.612 6.957 2.112 1.00 73.38 86 ALA A N 1
ATOM 642 C CA . ALA A 1 86 ? -2.318 7.439 1.653 1.00 73.38 86 ALA A CA 1
ATOM 643 C C . ALA A 1 86 ? -1.164 6.976 2.549 1.00 73.38 86 ALA A C 1
ATOM 645 O O . ALA A 1 86 ? -0.020 7.106 2.126 1.00 73.38 86 ALA A O 1
ATOM 646 N N . ILE A 1 87 ? -1.447 6.430 3.739 1.00 70.31 87 ILE A N 1
ATOM 647 C CA . ILE A 1 87 ? -0.474 5.770 4.615 1.00 70.31 87 ILE A CA 1
ATOM 648 C C . ILE A 1 87 ? -0.453 4.303 4.196 1.00 70.31 87 ILE A C 1
ATOM 650 O O . ILE A 1 87 ? -1.314 3.521 4.602 1.00 70.31 87 ILE A O 1
ATOM 654 N N . PRO A 1 88 ? 0.478 3.890 3.327 1.00 59.81 88 PRO A N 1
ATOM 655 C CA . PRO A 1 88 ? 0.539 2.503 2.933 1.00 59.81 88 PRO A CA 1
ATOM 656 C C . PRO A 1 88 ? 0.996 1.683 4.149 1.00 59.81 88 PRO A C 1
ATOM 658 O O . PRO A 1 88 ? 1.710 2.218 4.998 1.00 59.81 88 PRO A O 1
ATOM 661 N N . PRO A 1 89 ? 0.715 0.371 4.206 1.00 62.97 89 PRO A N 1
ATOM 662 C CA . PRO A 1 89 ? 1.507 -0.532 5.034 1.00 62.97 89 PRO A CA 1
ATOM 663 C C . PRO A 1 89 ? 2.929 -0.544 4.450 1.00 62.97 89 PRO A C 1
ATOM 665 O O . PRO A 1 89 ? 3.239 -1.309 3.530 1.00 62.97 89 PRO A O 1
ATOM 668 N N . THR A 1 90 ? 3.752 0.414 4.882 1.00 58.91 90 THR A N 1
ATOM 669 C CA . THR A 1 90 ? 5.030 0.765 4.249 1.00 58.91 90 THR A CA 1
ATOM 670 C C . THR A 1 90 ? 5.978 -0.419 4.290 1.00 58.91 90 THR A C 1
ATOM 672 O O . THR A 1 90 ? 6.528 -0.772 3.250 1.00 58.91 90 THR A O 1
ATOM 675 N N . SER A 1 91 ? 6.064 -1.101 5.433 1.00 65.50 91 SER A N 1
ATOM 676 C CA . SER A 1 91 ? 6.909 -2.283 5.605 1.00 65.50 91 SER A CA 1
ATOM 677 C C . SER A 1 91 ? 6.554 -3.390 4.605 1.00 65.50 91 SER A C 1
ATOM 679 O O . SER A 1 91 ? 7.387 -3.791 3.799 1.00 65.50 91 SER A O 1
ATOM 681 N N . ASN A 1 92 ? 5.280 -3.786 4.513 1.00 72.50 92 ASN A N 1
ATOM 682 C CA . ASN A 1 92 ? 4.864 -4.870 3.614 1.00 72.50 92 ASN A CA 1
ATOM 683 C C . ASN A 1 92 ? 5.049 -4.531 2.127 1.00 72.50 92 ASN A C 1
ATOM 685 O O . ASN A 1 92 ? 5.419 -5.395 1.328 1.00 72.50 92 ASN A O 1
ATOM 689 N N . ARG A 1 93 ? 4.792 -3.278 1.723 1.00 73.69 93 ARG A N 1
ATOM 690 C CA . ARG A 1 93 ? 4.997 -2.845 0.328 1.00 73.69 93 ARG A CA 1
ATOM 691 C C . ARG A 1 93 ? 6.478 -2.787 -0.031 1.00 73.69 93 ARG A C 1
ATOM 693 O O . ARG A 1 93 ? 6.834 -3.199 -1.133 1.00 73.69 93 ARG A O 1
ATOM 700 N N . VAL A 1 94 ? 7.320 -2.322 0.887 1.00 79.25 94 VAL A N 1
ATOM 701 C CA . VAL A 1 94 ? 8.775 -2.255 0.715 1.00 79.25 94 VAL A CA 1
ATOM 702 C C . VAL A 1 94 ? 9.394 -3.658 0.711 1.00 79.25 94 VAL A C 1
ATOM 704 O O . VAL A 1 94 ? 10.166 -3.977 -0.189 1.00 79.25 94 VAL A O 1
ATOM 707 N N . GLU A 1 95 ? 8.988 -4.550 1.613 1.00 82.56 95 GLU A N 1
ATOM 708 C CA . GLU A 1 95 ? 9.431 -5.953 1.631 1.00 82.56 95 GLU A CA 1
ATOM 709 C C . GLU A 1 95 ? 9.019 -6.705 0.358 1.00 82.56 95 GLU A C 1
ATOM 711 O O . GLU A 1 95 ? 9.811 -7.438 -0.247 1.00 82.56 95 GLU A O 1
ATOM 716 N N . ARG A 1 96 ? 7.789 -6.481 -0.126 1.00 84.12 96 ARG A N 1
ATOM 717 C CA . ARG A 1 96 ? 7.329 -7.040 -1.405 1.00 84.12 96 ARG A CA 1
ATOM 718 C C . ARG A 1 96 ? 8.135 -6.485 -2.580 1.00 84.12 96 ARG A C 1
ATOM 720 O O . ARG A 1 96 ? 8.492 -7.253 -3.475 1.00 84.12 96 ARG A O 1
ATOM 727 N N . LEU A 1 97 ? 8.459 -5.191 -2.564 1.00 86.12 97 LEU A N 1
ATOM 728 C CA . LEU A 1 97 ? 9.333 -4.562 -3.555 1.00 86.12 97 LEU A CA 1
ATOM 729 C C . LEU A 1 97 ? 10.726 -5.205 -3.551 1.00 86.12 97 LEU A C 1
ATOM 731 O O . LEU A 1 97 ? 11.201 -5.620 -4.607 1.00 86.12 97 LEU A O 1
ATOM 735 N N . PHE A 1 98 ? 11.358 -5.357 -2.385 1.00 85.88 98 PHE A N 1
ATOM 736 C CA . PHE A 1 98 ? 12.680 -5.979 -2.271 1.00 85.88 98 PHE A CA 1
ATOM 737 C C . PHE A 1 98 ? 12.672 -7.470 -2.618 1.00 85.88 98 PHE A C 1
ATOM 739 O O . PHE A 1 98 ? 13.633 -7.971 -3.205 1.00 85.88 98 PHE A O 1
ATOM 746 N N . SER A 1 99 ? 11.576 -8.177 -2.345 1.00 86.12 99 SER A N 1
ATOM 747 C CA . SER A 1 99 ? 11.380 -9.560 -2.791 1.00 86.12 99 SER A CA 1
ATOM 748 C C . SER A 1 99 ? 11.320 -9.657 -4.319 1.00 86.12 99 SER A C 1
ATOM 750 O O . SER A 1 99 ? 11.981 -10.512 -4.913 1.00 86.12 99 SER A O 1
ATOM 752 N N . ILE A 1 100 ? 10.594 -8.742 -4.975 1.00 85.62 100 ILE A N 1
ATOM 753 C CA . ILE A 1 100 ? 10.556 -8.640 -6.441 1.00 85.62 100 ILE A CA 1
ATOM 754 C C . ILE A 1 100 ? 11.940 -8.271 -6.986 1.00 85.62 100 ILE A C 1
ATOM 756 O O . ILE A 1 100 ? 12.403 -8.913 -7.928 1.00 85.62 100 ILE A O 1
ATOM 760 N N . ALA A 1 101 ? 12.627 -7.296 -6.386 1.00 86.12 101 ALA A N 1
ATOM 761 C CA . ALA A 1 101 ? 13.982 -6.902 -6.770 1.00 86.12 101 ALA A CA 1
ATOM 762 C C . ALA A 1 101 ? 14.957 -8.079 -6.696 1.00 86.12 101 ALA A C 1
ATOM 764 O O . ALA A 1 101 ? 15.678 -8.355 -7.656 1.00 86.12 101 ALA A O 1
ATOM 765 N N . ARG A 1 102 ? 14.910 -8.847 -5.604 1.00 85.38 102 ARG A N 1
ATOM 766 C CA . ARG A 1 102 ? 15.710 -10.062 -5.436 1.00 85.38 102 ARG A CA 1
ATOM 767 C C . ARG A 1 102 ? 15.418 -11.094 -6.526 1.00 85.38 102 ARG A C 1
ATOM 769 O O . ARG A 1 102 ? 16.358 -11.690 -7.045 1.00 85.38 102 ARG A O 1
ATOM 776 N N . ALA A 1 103 ? 14.152 -11.294 -6.891 1.00 84.19 103 ALA A N 1
ATOM 777 C CA . ALA A 1 103 ? 13.778 -12.194 -7.982 1.00 84.19 103 ALA A CA 1
ATOM 778 C C . ALA A 1 103 ? 14.299 -11.700 -9.347 1.00 84.19 103 ALA A C 1
ATOM 780 O O . ALA A 1 103 ? 14.825 -12.492 -10.123 1.00 84.19 103 ALA A O 1
ATOM 781 N N . VAL A 1 104 ? 14.221 -10.392 -9.622 1.00 80.44 104 VAL A N 1
ATOM 782 C CA . VAL A 1 104 ? 14.710 -9.775 -10.872 1.00 80.44 104 VAL A CA 1
ATOM 783 C C . VAL A 1 104 ? 16.231 -9.907 -11.027 1.00 80.44 104 VAL A C 1
ATOM 785 O O . VAL A 1 104 ? 16.705 -10.140 -12.138 1.00 80.44 104 VAL A O 1
ATOM 788 N N . VAL A 1 105 ? 16.992 -9.800 -9.933 1.00 74.81 105 VAL A N 1
ATOM 789 C CA . VAL A 1 105 ? 18.459 -9.969 -9.931 1.00 74.81 105 VAL A CA 1
ATOM 790 C C . VAL A 1 105 ? 18.874 -11.436 -10.068 1.00 74.81 105 VAL A C 1
ATOM 792 O O . VAL A 1 105 ? 19.877 -11.730 -10.715 1.00 74.81 105 VAL A O 1
ATOM 795 N N . ARG A 1 106 ? 18.119 -12.366 -9.462 1.00 67.06 106 ARG A N 1
ATOM 796 C CA . ARG A 1 106 ? 18.509 -13.784 -9.347 1.00 67.06 106 ARG A CA 1
ATOM 797 C C . ARG A 1 106 ? 18.490 -14.571 -10.659 1.00 67.06 106 ARG A C 1
ATOM 799 O O . ARG A 1 106 ? 19.230 -15.542 -10.764 1.00 67.06 106 ARG A O 1
ATOM 806 N N . HIS A 1 107 ? 17.661 -14.203 -11.632 1.00 60.00 107 HIS A N 1
ATOM 807 C CA . HIS A 1 107 ? 17.473 -14.995 -12.853 1.00 60.00 107 HIS A CA 1
ATOM 808 C C . HIS A 1 107 ? 18.517 -14.666 -13.937 1.00 60.00 107 HIS A C 1
ATOM 810 O O . HIS A 1 107 ? 18.167 -14.124 -14.968 1.00 60.00 107 HIS A O 1
ATOM 816 N N . GLU A 1 108 ? 19.802 -14.973 -13.722 1.00 55.50 108 GLU A N 1
ATOM 817 C CA . GLU A 1 108 ? 20.882 -14.848 -14.739 1.00 55.50 108 GLU A CA 1
ATOM 818 C C . GLU A 1 108 ? 21.360 -13.412 -15.043 1.00 55.50 108 GLU A C 1
ATOM 820 O O . GLU A 1 108 ? 22.225 -13.188 -15.891 1.00 55.50 108 GLU A O 1
ATOM 825 N N . ARG A 1 109 ? 20.870 -12.411 -14.305 1.00 62.72 109 ARG A N 1
ATOM 826 C CA . ARG A 1 109 ? 21.135 -10.987 -14.561 1.00 62.72 109 ARG A CA 1
ATOM 827 C C . ARG A 1 109 ? 22.186 -10.363 -13.641 1.00 62.72 109 ARG A C 1
ATOM 829 O O . ARG A 1 109 ? 22.093 -9.191 -13.278 1.00 62.72 109 ARG A O 1
ATOM 836 N N . HIS A 1 110 ? 23.240 -11.111 -13.322 1.00 63.44 110 HIS A N 1
ATOM 837 C CA . HIS A 1 110 ? 24.340 -10.664 -12.450 1.00 63.44 110 HIS A CA 1
ATOM 838 C C . HIS A 1 110 ? 25.127 -9.442 -12.969 1.00 63.44 110 HIS A C 1
ATOM 840 O O . HIS A 1 110 ? 26.002 -8.941 -12.270 1.00 63.44 110 HIS A O 1
ATOM 846 N N . ARG A 1 111 ? 24.829 -8.955 -14.182 1.00 70.56 111 ARG A N 1
ATOM 847 C CA . ARG A 1 111 ? 25.454 -7.776 -14.803 1.00 70.56 111 ARG A CA 1
ATOM 848 C C . ARG A 1 111 ? 24.497 -6.592 -14.990 1.00 70.56 111 ARG A C 1
ATOM 850 O O . ARG A 1 111 ? 24.822 -5.677 -15.741 1.00 70.56 111 ARG A O 1
ATOM 857 N N . LEU A 1 112 ? 23.323 -6.590 -14.351 1.00 78.81 112 LEU A N 1
ATOM 858 C CA . LEU A 1 112 ? 22.461 -5.405 -14.361 1.00 78.81 112 LEU A CA 1
ATOM 859 C C . LEU A 1 112 ? 23.146 -4.252 -13.631 1.00 78.81 112 LEU A C 1
ATOM 861 O O . LEU A 1 112 ? 23.541 -4.388 -12.474 1.00 78.81 112 LEU A O 1
ATOM 865 N N . SER A 1 113 ? 23.237 -3.103 -14.299 1.00 85.12 113 SER A N 1
ATOM 866 C CA . SER A 1 113 ? 23.599 -1.869 -13.611 1.00 85.12 113 SER A CA 1
ATOM 867 C C . SER A 1 113 ? 22.492 -1.486 -12.613 1.00 85.12 113 SER A C 1
ATOM 869 O O . SER A 1 113 ? 21.319 -1.796 -12.865 1.00 85.12 113 SER A O 1
ATOM 871 N N . PRO A 1 114 ? 22.819 -0.785 -11.512 1.00 86.25 114 PRO A N 1
ATOM 872 C CA . PRO A 1 114 ? 21.816 -0.277 -10.575 1.00 86.25 114 PRO A CA 1
ATOM 873 C C . PRO A 1 114 ? 20.709 0.534 -11.269 1.00 86.25 114 PRO A C 1
ATOM 875 O O . PRO A 1 114 ? 19.533 0.324 -10.986 1.00 86.25 114 PRO A O 1
ATOM 878 N N . MET A 1 115 ? 21.078 1.356 -12.258 1.00 87.12 115 MET A N 1
ATOM 879 C CA . MET A 1 115 ? 20.145 2.150 -13.064 1.00 87.12 115 MET A CA 1
ATOM 880 C C . MET A 1 115 ? 19.155 1.272 -13.842 1.00 87.12 115 MET A C 1
ATOM 882 O O . MET A 1 115 ? 17.953 1.521 -13.858 1.00 87.12 115 MET A O 1
ATOM 886 N N . THR A 1 116 ? 19.643 0.202 -14.477 1.00 85.31 116 THR A N 1
ATOM 887 C CA . THR A 1 116 ? 18.784 -0.723 -15.232 1.00 85.31 116 THR A CA 1
ATOM 888 C C . THR A 1 116 ? 17.826 -1.475 -14.309 1.00 85.31 116 THR A C 1
ATOM 890 O O . THR A 1 116 ? 16.668 -1.696 -14.662 1.00 85.31 116 THR A O 1
ATOM 893 N N . LEU A 1 117 ? 18.291 -1.865 -13.121 1.00 85.94 117 LEU A N 1
ATOM 894 C CA . LEU A 1 117 ? 17.451 -2.510 -12.116 1.00 85.94 117 LEU A CA 1
ATOM 895 C C . LEU A 1 117 ? 16.340 -1.575 -11.625 1.00 85.94 117 LEU A C 1
ATOM 897 O O . LEU A 1 117 ? 15.188 -2.002 -11.547 1.00 85.94 117 LEU A O 1
ATOM 901 N N . GLU A 1 118 ? 16.670 -0.316 -11.343 1.00 88.31 118 GLU A N 1
ATOM 902 C CA . GLU A 1 118 ? 15.701 0.704 -10.941 1.00 88.31 118 GLU A CA 1
ATOM 903 C C . GLU A 1 118 ? 14.633 0.914 -12.020 1.00 88.31 118 GLU A C 1
ATOM 905 O O . GLU A 1 118 ? 13.444 0.841 -11.718 1.00 88.31 118 GLU A O 1
ATOM 910 N N . MET A 1 119 ? 15.035 1.046 -13.288 1.00 87.69 119 MET A N 1
ATOM 911 C CA . MET A 1 119 ? 14.110 1.157 -14.424 1.00 87.69 119 MET A CA 1
ATOM 912 C C . MET A 1 119 ? 13.149 -0.035 -14.520 1.00 87.69 119 MET A C 1
ATOM 914 O O . MET A 1 119 ? 11.941 0.146 -14.670 1.00 87.69 119 MET A O 1
ATOM 918 N N . ILE A 1 120 ? 13.662 -1.265 -14.403 1.00 87.00 120 ILE A N 1
ATOM 919 C CA . ILE A 1 120 ? 12.831 -2.478 -14.465 1.00 87.00 120 ILE A CA 1
ATOM 920 C C . ILE A 1 120 ? 11.836 -2.512 -13.300 1.00 87.00 120 ILE A C 1
ATOM 922 O O . ILE A 1 120 ? 10.672 -2.868 -13.494 1.00 87.00 120 ILE A O 1
ATOM 926 N N . LEU A 1 121 ? 12.279 -2.162 -12.090 1.00 88.50 121 LEU A N 1
ATOM 927 C CA . LEU A 1 121 ? 11.409 -2.118 -10.918 1.00 88.50 121 LEU A CA 1
ATOM 928 C C . LEU A 1 121 ? 10.351 -1.025 -11.03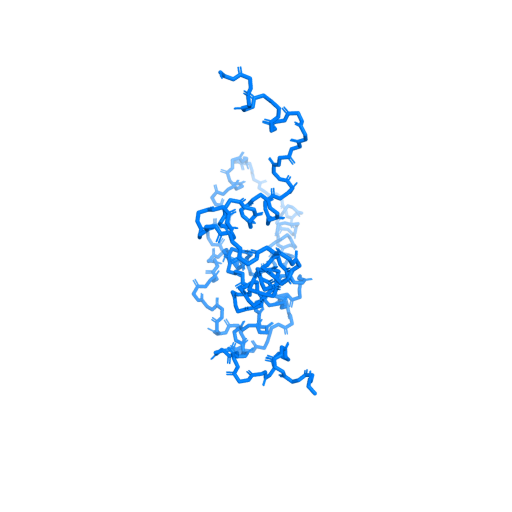8 1.00 88.50 121 LEU A C 1
ATOM 930 O O . LEU A 1 121 ? 9.184 -1.300 -10.767 1.00 88.50 121 LEU A O 1
ATOM 934 N N . PHE A 1 122 ? 10.731 0.167 -11.495 1.00 88.00 122 PHE A N 1
ATOM 935 C CA . PHE A 1 122 ? 9.817 1.280 -11.723 1.00 88.00 122 PHE A CA 1
ATOM 936 C C . PHE A 1 122 ? 8.698 0.887 -12.687 1.00 88.00 122 PHE A C 1
ATOM 938 O O . PHE A 1 122 ? 7.522 1.052 -12.361 1.00 88.00 122 PHE A O 1
ATOM 945 N N . LEU A 1 123 ? 9.052 0.293 -13.829 1.00 86.38 123 LEU A N 1
ATOM 946 C CA . LEU A 1 123 ? 8.077 -0.198 -14.798 1.00 86.38 123 LEU A CA 1
ATOM 947 C C . LEU A 1 123 ? 7.183 -1.273 -14.170 1.00 86.38 123 LEU A C 1
ATOM 949 O O . LEU A 1 123 ? 5.960 -1.163 -14.198 1.00 86.38 123 LEU A O 1
ATOM 953 N N . LYS A 1 124 ? 7.773 -2.286 -13.530 1.00 86.12 124 LYS A N 1
ATOM 954 C CA . LYS A 1 124 ? 7.029 -3.429 -12.985 1.00 86.12 124 LYS A CA 1
ATOM 955 C C . LYS A 1 124 ? 6.058 -3.050 -11.862 1.00 86.12 124 LYS A C 1
ATOM 957 O O . LYS A 1 124 ? 4.972 -3.617 -11.791 1.00 86.12 124 LYS A O 1
ATOM 962 N N . VAL A 1 125 ? 6.435 -2.118 -10.988 1.00 86.88 125 VAL A N 1
ATOM 963 C CA . VAL A 1 125 ? 5.584 -1.642 -9.883 1.00 86.88 125 VAL A CA 1
ATOM 964 C C . VAL A 1 125 ? 4.451 -0.763 -10.402 1.00 86.88 125 VAL A C 1
ATOM 966 O O . VAL A 1 125 ? 3.330 -0.859 -9.910 1.00 86.88 125 VAL A O 1
ATOM 969 N N . ASN A 1 126 ? 4.728 0.052 -11.419 1.00 86.88 126 ASN A N 1
ATOM 970 C CA . ASN A 1 126 ? 3.766 0.986 -11.993 1.00 86.88 126 ASN A CA 1
ATOM 971 C C . ASN A 1 126 ? 3.035 0.426 -13.221 1.00 86.88 126 ASN A C 1
ATOM 973 O O . ASN A 1 126 ? 2.462 1.202 -13.973 1.00 86.88 126 ASN A O 1
ATOM 977 N N . GLY A 1 127 ? 3.015 -0.897 -13.425 1.00 86.00 127 GLY A N 1
ATOM 978 C CA . GLY A 1 127 ? 2.424 -1.545 -14.608 1.00 86.00 127 GLY A CA 1
ATOM 979 C C . GLY A 1 127 ? 0.949 -1.226 -14.880 1.00 86.00 127 GLY A C 1
ATOM 980 O O . GLY A 1 127 ? 0.475 -1.460 -15.979 1.00 86.00 127 GLY A O 1
ATOM 981 N N . GLY A 1 128 ? 0.214 -0.690 -13.901 1.00 86.56 128 GLY A N 1
ATOM 982 C CA . GL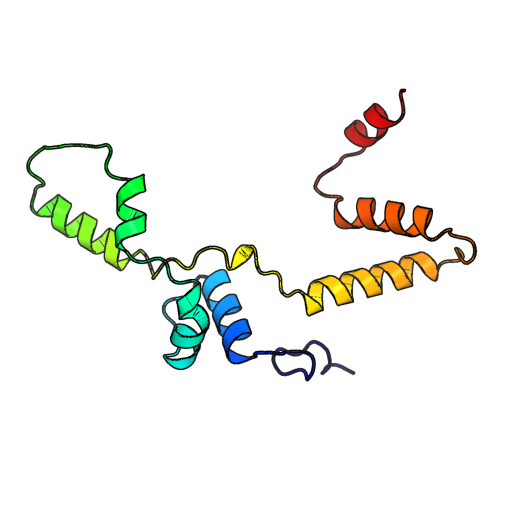Y A 1 128 ? -1.159 -0.210 -14.098 1.00 86.56 128 GLY A CA 1
ATOM 983 C C . GLY A 1 128 ? -1.271 1.207 -14.677 1.00 86.56 128 GLY A C 1
ATOM 984 O O . GLY A 1 128 ? -2.375 1.632 -14.996 1.00 86.56 128 GLY A O 1
ATOM 985 N N . PHE A 1 129 ? -0.163 1.945 -14.783 1.00 84.31 129 PHE A N 1
ATOM 986 C CA . PHE A 1 129 ? -0.123 3.330 -15.272 1.00 84.31 129 PHE A CA 1
ATOM 987 C C . PHE A 1 129 ? 0.384 3.460 -16.707 1.00 84.31 129 PHE A C 1
ATOM 989 O O . PHE A 1 129 ? 0.390 4.561 -17.251 1.00 84.31 129 PHE A O 1
ATOM 996 N N . TRP A 1 130 ? 0.839 2.364 -17.304 1.00 85.50 130 TRP A N 1
ATOM 997 C CA . TRP A 1 130 ? 1.355 2.346 -18.661 1.00 85.50 130 TRP A CA 1
ATOM 998 C C . TRP A 1 130 ? 0.903 1.073 -19.365 1.00 85.50 130 TRP A C 1
ATOM 1000 O O . TRP A 1 130 ? 0.758 0.012 -18.761 1.00 85.50 130 TRP A O 1
ATOM 1010 N N . ASP A 1 131 ? 0.670 1.204 -20.658 1.00 84.69 131 ASP A N 1
ATOM 1011 C CA . ASP A 1 131 ? 0.370 0.130 -21.585 1.00 84.69 131 ASP A CA 1
ATOM 1012 C C . ASP A 1 131 ? 1.457 0.064 -22.665 1.00 84.69 131 ASP A C 1
ATOM 1014 O O . ASP A 1 131 ? 2.384 0.878 -22.715 1.00 84.69 131 ASP A O 1
ATOM 1018 N N . VAL A 1 132 ? 1.373 -0.947 -23.528 1.00 82.81 132 VAL A N 1
ATOM 1019 C CA . VAL A 1 132 ? 2.354 -1.118 -24.608 1.00 82.81 132 VAL A CA 1
ATOM 1020 C C . VAL A 1 132 ? 2.371 0.114 -25.519 1.00 82.81 132 VAL A C 1
ATOM 1022 O O . VAL A 1 132 ? 3.448 0.539 -25.917 1.00 82.81 132 VAL A O 1
ATOM 1025 N N . ALA A 1 133 ? 1.214 0.739 -25.768 1.00 84.56 133 ALA A N 1
ATOM 1026 C CA . ALA A 1 133 ? 1.101 1.921 -26.620 1.00 84.56 133 ALA A CA 1
ATOM 1027 C C . ALA A 1 133 ? 1.794 3.164 -26.029 1.00 84.56 133 ALA A C 1
ATOM 1029 O O . ALA A 1 133 ? 2.461 3.902 -26.751 1.00 84.56 133 ALA A O 1
ATOM 1030 N N . THR A 1 134 ? 1.693 3.394 -24.716 1.00 83.31 134 THR A N 1
ATOM 1031 C CA . THR A 1 134 ? 2.371 4.510 -24.031 1.00 83.31 134 THR A CA 1
ATOM 1032 C C . THR A 1 134 ? 3.877 4.316 -23.956 1.00 83.31 134 THR A C 1
ATOM 1034 O O . THR A 1 134 ? 4.614 5.300 -24.017 1.00 83.31 134 THR A O 1
ATOM 1037 N N . VAL A 1 135 ? 4.352 3.073 -23.852 1.00 80.12 135 VAL A N 1
ATOM 1038 C CA . VAL A 1 135 ? 5.790 2.779 -23.929 1.00 80.12 135 VAL A CA 1
ATOM 1039 C C . VAL A 1 135 ? 6.305 2.983 -25.351 1.00 80.12 135 VAL A C 1
ATOM 1041 O O . VAL A 1 135 ? 7.348 3.610 -25.517 1.00 80.12 135 VAL A O 1
ATOM 1044 N N . ASP A 1 136 ? 5.564 2.522 -26.358 1.00 83.50 136 ASP A N 1
ATOM 1045 C CA . ASP A 1 136 ? 5.933 2.651 -27.772 1.00 83.50 136 ASP A CA 1
ATOM 1046 C C . ASP A 1 136 ? 6.042 4.126 -28.194 1.00 83.50 136 ASP A C 1
ATOM 1048 O O . ASP A 1 136 ? 7.075 4.564 -28.697 1.00 83.50 136 ASP A O 1
ATOM 1052 N N . ALA A 1 137 ? 5.059 4.949 -27.814 1.00 86.94 137 ALA A N 1
ATOM 1053 C CA . ALA A 1 137 ? 5.083 6.396 -28.048 1.00 86.94 137 ALA A CA 1
ATOM 1054 C C . ALA A 1 137 ? 6.271 7.122 -27.378 1.00 86.94 137 ALA A C 1
ATOM 1056 O O . ALA A 1 137 ? 6.668 8.203 -27.812 1.00 86.94 137 ALA A O 1
ATOM 1057 N N . CYS A 1 138 ? 6.846 6.560 -26.308 1.00 79.69 138 CYS A N 1
ATOM 1058 C CA . CYS A 1 138 ? 8.038 7.116 -25.662 1.00 79.69 138 CYS A CA 1
ATOM 1059 C C . CYS A 1 138 ? 9.347 6.735 -26.374 1.00 79.69 138 CYS A C 1
ATOM 1061 O O . CYS A 1 138 ? 10.359 7.403 -26.150 1.00 79.69 138 CYS A O 1
ATOM 1063 N N . LEU A 1 139 ? 9.340 5.671 -27.185 1.00 78.88 139 LEU A N 1
ATOM 1064 C CA . LEU A 1 139 ? 10.507 5.154 -27.903 1.00 78.88 139 LEU A CA 1
ATOM 1065 C C . LEU A 1 139 ? 10.666 5.770 -29.302 1.00 78.88 139 LEU A C 1
ATOM 1067 O O . LEU A 1 139 ? 11.791 5.842 -29.786 1.00 78.88 139 LEU A O 1
ATOM 1071 N N . GLU A 1 140 ? 9.587 6.257 -29.925 1.00 69.00 140 GLU A N 1
ATOM 1072 C CA . GLU A 1 140 ? 9.597 6.895 -31.258 1.00 69.00 140 GLU A CA 1
ATOM 1073 C C . GLU A 1 140 ? 10.143 8.346 -31.283 1.00 69.00 140 GLU A C 1
ATOM 1075 O O . GLU A 1 140 ? 9.640 9.200 -32.014 1.00 69.00 140 GLU A O 1
ATOM 1080 N N . LYS A 1 141 ? 11.177 8.657 -30.493 1.00 55.47 141 LYS A N 1
ATOM 1081 C CA . LYS A 1 141 ? 11.864 9.963 -30.536 1.00 55.47 141 LYS A CA 1
ATOM 1082 C C . LYS A 1 141 ? 13.187 9.923 -31.284 1.00 55.47 141 LYS A C 1
ATOM 1084 O O . LYS A 1 141 ? 13.993 9.007 -31.011 1.00 55.47 141 LYS A O 1
#